Protein AF-A0A9Q3Q793-F1 (afdb_monomer_lite)

Secondary structure (DSSP, 8-state):
-TTTTGGGS--TTSPTT--TT-PPPP--SSPSSPPPP--PPPPP--HHHHHHHHHHHHHHHHTTSS-----GGGTTT--

Foldseek 3Di:
DCVVCVVVDPDVPDQPDPDPPPDDDDDDPDDPPDDDPPDDPPDDDDPVVVVVVVVVVVVCVVSVNDDDDDDPVVVVVVD

Organism: NCBI:txid1389203

Radius of gyration: 19.44 Å; chains: 1; bounding box: 60×31×36 Å

Sequence (79 aa):
MLRKNRPAFSIGEEPLGKIRGHDIELYLDVERPYPPMLRRPPYPESLETREKIEKHINELLDMDFISVRFDYETISKNY

Structure (mmCIF, N/CA/C/O backbone):
data_AF-A0A9Q3Q793-F1
#
_entry.id   AF-A0A9Q3Q793-F1
#
loop_
_atom_site.group_PDB
_atom_site.id
_atom_site.type_symbol
_atom_site.label_atom_id
_atom_site.label_alt_id
_atom_site.label_comp_id
_atom_site.label_asym_id
_atom_site.label_entity_id
_atom_site.label_seq_id
_atom_site.pdbx_PDB_ins_code
_atom_site.Cartn_x
_atom_site.Cartn_y
_atom_site.Cartn_z
_atom_site.occupancy
_atom_site.B_iso_or_equiv
_atom_site.auth_seq_id
_atom_site.auth_comp_id
_atom_site.auth_asym_id
_atom_site.auth_atom_id
_atom_site.pdbx_PDB_model_num
ATOM 1 N N . MET A 1 1 ? 36.864 -3.985 -3.469 1.00 56.00 1 MET A N 1
ATOM 2 C CA . MET A 1 1 ? 35.593 -4.603 -3.909 1.00 56.00 1 MET A CA 1
ATOM 3 C C . MET A 1 1 ? 34.382 -3.705 -3.658 1.00 56.00 1 MET A C 1
ATOM 5 O O . MET A 1 1 ? 33.729 -3.378 -4.636 1.00 56.00 1 MET A O 1
ATOM 9 N N . LEU A 1 2 ? 34.129 -3.208 -2.436 1.00 60.62 2 LEU A N 1
ATOM 10 C CA . LEU A 1 2 ? 32.940 -2.381 -2.124 1.00 60.62 2 LEU A CA 1
ATOM 11 C C . LEU A 1 2 ? 32.731 -1.126 -3.001 1.00 60.62 2 LEU A C 1
ATOM 13 O O . LEU A 1 2 ? 31.614 -0.864 -3.419 1.00 60.62 2 LEU A O 1
ATOM 17 N N . ARG A 1 3 ? 33.784 -0.362 -3.337 1.00 67.38 3 ARG A N 1
ATOM 18 C CA . ARG A 1 3 ? 33.633 0.860 -4.160 1.00 67.38 3 ARG A CA 1
ATOM 19 C C . ARG A 1 3 ? 33.283 0.600 -5.631 1.00 67.38 3 ARG A C 1
ATOM 21 O O . ARG A 1 3 ? 32.655 1.449 -6.246 1.00 67.38 3 ARG A O 1
ATOM 28 N N . LYS A 1 4 ? 33.708 -0.537 -6.197 1.00 76.50 4 LYS A N 1
ATOM 29 C CA . LYS A 1 4 ? 33.493 -0.859 -7.623 1.00 76.50 4 LYS A CA 1
ATOM 30 C C . LYS A 1 4 ? 32.083 -1.384 -7.895 1.00 76.50 4 LYS A C 1
ATOM 32 O O . LYS A 1 4 ? 31.545 -1.117 -8.957 1.00 76.50 4 LYS A O 1
ATOM 37 N N . ASN A 1 5 ? 31.489 -2.068 -6.918 1.00 77.50 5 ASN A N 1
ATOM 38 C CA . ASN A 1 5 ? 30.150 -2.649 -7.025 1.00 77.50 5 ASN A CA 1
ATOM 39 C C . ASN A 1 5 ? 29.121 -1.848 -6.217 1.00 77.50 5 ASN A C 1
ATOM 41 O O . ASN A 1 5 ? 28.121 -2.408 -5.795 1.00 77.50 5 ASN A O 1
ATOM 45 N N . ARG A 1 6 ? 29.370 -0.553 -5.975 1.00 73.19 6 ARG A N 1
ATOM 46 C CA . ARG A 1 6 ? 28.477 0.332 -5.211 1.00 73.19 6 ARG A CA 1
ATOM 47 C C . ARG A 1 6 ? 26.992 0.249 -5.638 1.00 73.19 6 ARG A C 1
ATOM 49 O O . ARG A 1 6 ? 26.187 0.113 -4.725 1.00 73.19 6 ARG A O 1
ATOM 56 N N . PRO A 1 7 ? 26.627 0.220 -6.939 1.00 73.38 7 PRO A N 1
ATOM 57 C CA . PRO A 1 7 ? 25.218 0.113 -7.354 1.00 73.38 7 PRO A CA 1
ATOM 58 C C . PRO A 1 7 ? 24.600 -1.281 -7.138 1.00 73.38 7 PRO A C 1
ATOM 60 O O . PRO A 1 7 ? 23.405 -1.466 -7.310 1.00 73.38 7 PRO A O 1
ATOM 63 N N . ALA A 1 8 ? 25.391 -2.297 -6.775 1.00 75.69 8 ALA A N 1
ATOM 64 C CA . ALA A 1 8 ? 24.868 -3.624 -6.438 1.00 75.69 8 ALA A CA 1
ATOM 65 C C . ALA A 1 8 ? 24.392 -3.722 -4.975 1.00 75.69 8 ALA A C 1
ATOM 67 O O . ALA A 1 8 ? 23.900 -4.769 -4.559 1.00 75.69 8 ALA A O 1
ATOM 68 N N . PHE A 1 9 ? 24.574 -2.665 -4.181 1.00 76.19 9 PHE A N 1
ATOM 69 C CA . PHE A 1 9 ? 24.127 -2.596 -2.794 1.00 76.19 9 PHE A CA 1
ATOM 70 C C . PHE A 1 9 ? 22.937 -1.646 -2.699 1.00 76.19 9 PHE A C 1
ATOM 72 O O . PHE A 1 9 ? 22.952 -0.590 -3.324 1.00 76.19 9 PHE A O 1
ATOM 79 N N . SER A 1 10 ? 21.943 -1.978 -1.870 1.00 70.62 10 SER A N 1
ATOM 80 C CA . SER A 1 10 ? 20.823 -1.080 -1.569 1.00 70.62 10 SER A CA 1
ATOM 81 C C . SER A 1 10 ? 21.295 0.067 -0.666 1.00 70.62 10 SER A C 1
ATOM 83 O O . SER A 1 10 ? 21.054 0.095 0.542 1.00 70.62 10 SER A O 1
ATOM 85 N N . ILE A 1 11 ? 22.058 0.989 -1.238 1.00 68.81 11 ILE A N 1
ATOM 86 C CA . ILE A 1 11 ? 22.412 2.251 -0.602 1.00 68.81 11 ILE A CA 1
ATOM 87 C C . ILE A 1 11 ? 21.194 3.150 -0.808 1.00 68.81 11 ILE A C 1
ATOM 89 O O . ILE A 1 11 ? 20.733 3.287 -1.936 1.00 68.81 11 ILE A O 1
ATOM 93 N N . GLY A 1 12 ? 20.650 3.730 0.266 1.00 60.97 12 GLY A N 1
ATOM 94 C CA . GLY A 1 12 ? 19.375 4.472 0.265 1.00 60.97 12 GLY A CA 1
ATOM 95 C C . GLY A 1 12 ? 19.321 5.749 -0.592 1.00 60.97 12 GLY A C 1
ATOM 96 O O . GLY A 1 12 ? 18.442 6.574 -0.389 1.00 60.97 12 GLY A O 1
ATOM 97 N N . GLU A 1 13 ? 20.275 5.933 -1.504 1.00 63.38 13 GLU A N 1
ATOM 98 C CA . GLU A 1 13 ? 20.350 7.016 -2.488 1.00 63.38 13 GLU A CA 1
ATOM 99 C C . GLU A 1 13 ? 19.657 6.630 -3.813 1.00 63.38 13 GLU A C 1
ATOM 101 O O . GLU A 1 13 ? 19.311 7.512 -4.597 1.00 63.38 13 GLU A O 1
ATOM 106 N N . GLU A 1 14 ? 19.443 5.333 -4.077 1.00 65.38 14 GLU A N 1
ATOM 107 C CA . GLU A 1 14 ? 18.840 4.842 -5.323 1.00 65.38 14 GLU A CA 1
ATOM 108 C C . GLU A 1 14 ? 17.373 4.419 -5.119 1.00 65.38 14 GLU A C 1
ATOM 110 O O . GLU A 1 14 ? 17.062 3.730 -4.142 1.00 65.38 14 GLU A O 1
ATOM 115 N N . PRO A 1 15 ? 16.453 4.787 -6.035 1.00 65.56 15 PRO A N 1
ATOM 116 C CA . PRO A 1 15 ? 15.064 4.360 -5.948 1.00 65.56 15 PRO A CA 1
ATOM 117 C C . PRO A 1 15 ? 14.982 2.842 -6.137 1.00 65.56 15 PRO A C 1
ATOM 119 O O . PRO A 1 15 ? 15.334 2.308 -7.193 1.00 65.56 15 PRO A O 1
ATOM 122 N N . LEU A 1 16 ? 14.509 2.142 -5.105 1.00 65.88 16 LEU A N 1
ATOM 123 C CA . LEU A 1 16 ? 14.251 0.707 -5.170 1.00 65.88 16 LEU A CA 1
ATOM 124 C C . LEU A 1 16 ? 13.231 0.416 -6.289 1.00 65.88 16 LEU A C 1
ATOM 126 O O . LEU A 1 16 ? 12.335 1.205 -6.559 1.00 65.88 16 LEU A O 1
ATOM 130 N N . GLY A 1 17 ? 13.358 -0.726 -6.966 1.00 59.56 17 GLY A N 1
ATOM 131 C CA . GLY A 1 17 ? 12.258 -1.289 -7.761 1.00 59.56 17 GLY A CA 1
ATOM 132 C C . GLY A 1 17 ? 11.947 -0.661 -9.124 1.00 59.56 17 GLY A C 1
ATOM 133 O O . GLY A 1 17 ? 11.083 -1.187 -9.816 1.00 59.56 17 GLY A O 1
ATOM 134 N N . LYS A 1 18 ? 12.667 0.364 -9.603 1.00 62.12 18 LYS A N 1
ATOM 135 C CA . LYS A 1 18 ? 12.450 0.927 -10.960 1.00 62.12 18 LYS A CA 1
ATOM 136 C C . LYS A 1 18 ? 13.076 0.084 -12.089 1.00 62.12 18 LYS A C 1
ATOM 138 O O . LYS A 1 18 ? 13.553 0.623 -13.091 1.00 62.12 18 LYS A O 1
ATOM 143 N N . ILE A 1 19 ? 13.104 -1.242 -11.926 1.00 66.50 19 ILE A N 1
ATOM 144 C CA . ILE A 1 19 ? 13.608 -2.177 -12.938 1.00 66.50 19 ILE A CA 1
ATOM 145 C C . ILE A 1 19 ? 12.509 -2.361 -13.987 1.00 66.50 19 ILE A C 1
ATOM 147 O O . ILE A 1 19 ? 11.489 -2.998 -13.745 1.00 66.50 19 ILE A O 1
ATOM 151 N N . ARG A 1 20 ? 12.711 -1.764 -15.162 1.00 67.44 20 ARG A N 1
ATOM 152 C CA . ARG A 1 20 ? 11.771 -1.859 -16.286 1.00 67.44 20 ARG A CA 1
ATOM 153 C C . ARG A 1 20 ? 11.726 -3.294 -16.825 1.00 67.44 20 ARG A C 1
ATOM 155 O O . ARG A 1 20 ? 12.780 -3.903 -16.988 1.00 67.44 20 ARG A O 1
ATOM 162 N N . GLY A 1 21 ? 10.534 -3.788 -17.165 1.00 72.31 21 GLY A N 1
ATOM 163 C CA . GLY A 1 21 ? 10.347 -5.083 -17.838 1.00 72.31 21 GLY A CA 1
ATOM 164 C C . GLY A 1 21 ? 10.009 -6.271 -16.930 1.00 72.31 21 GLY A C 1
ATOM 165 O O . GLY A 1 21 ? 9.981 -7.396 -17.417 1.00 72.31 21 GLY A O 1
ATOM 166 N N . HIS A 1 22 ? 9.737 -6.036 -15.642 1.00 76.38 22 HIS A N 1
ATOM 167 C CA . HIS A 1 22 ? 9.250 -7.053 -14.695 1.00 76.38 22 HIS A CA 1
ATOM 168 C C . HIS A 1 22 ? 7.776 -6.850 -14.317 1.00 76.38 22 HIS A C 1
ATOM 170 O O . HIS A 1 22 ? 7.361 -7.177 -13.206 1.00 76.38 22 HIS A O 1
ATOM 176 N N . ASP A 1 23 ? 6.989 -6.283 -15.227 1.00 81.88 23 ASP A N 1
ATOM 177 C CA . ASP A 1 23 ? 5.557 -6.113 -15.020 1.00 81.88 23 ASP A CA 1
ATOM 178 C C . ASP A 1 23 ? 4.871 -7.486 -14.952 1.00 81.88 23 ASP A C 1
ATOM 180 O O . ASP A 1 23 ? 5.166 -8.387 -15.741 1.00 81.88 23 ASP A O 1
ATOM 184 N N . ILE A 1 24 ? 3.977 -7.659 -13.977 1.00 84.12 24 ILE A N 1
ATOM 185 C CA . ILE A 1 24 ? 3.245 -8.911 -13.768 1.00 84.12 24 ILE A CA 1
ATOM 186 C C . ILE A 1 24 ? 1.846 -8.758 -14.353 1.00 84.12 24 ILE A C 1
ATOM 188 O O . ILE A 1 24 ? 1.088 -7.873 -13.953 1.00 84.12 24 ILE A O 1
ATOM 192 N N . GLU A 1 25 ? 1.481 -9.668 -15.250 1.00 87.12 25 GLU A N 1
ATOM 193 C CA . GLU A 1 25 ? 0.106 -9.815 -15.712 1.00 87.12 25 GLU A CA 1
ATOM 194 C C . GLU A 1 25 ? -0.641 -10.787 -14.795 1.00 87.12 25 GLU A C 1
ATOM 196 O O . GLU A 1 25 ? -0.280 -11.957 -14.666 1.00 87.12 25 GLU A O 1
ATOM 201 N N . LEU A 1 26 ? -1.684 -10.288 -14.131 1.00 85.00 26 LEU A N 1
ATOM 202 C CA . LEU A 1 26 ? -2.553 -11.086 -13.273 1.00 85.00 26 LEU A CA 1
ATOM 203 C C . LEU A 1 26 ? -3.870 -11.356 -14.000 1.00 85.00 26 LEU A C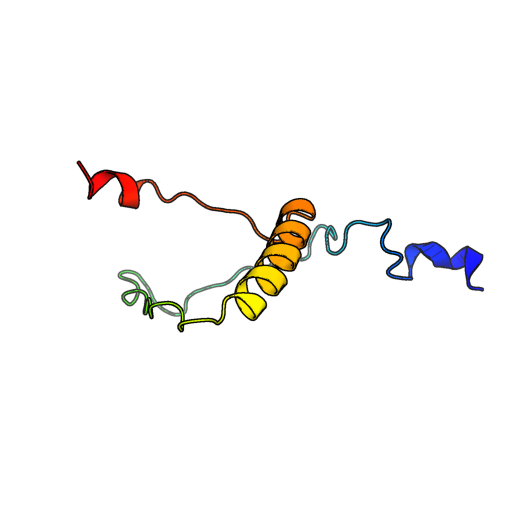 1
ATOM 205 O O . LEU A 1 26 ? -4.603 -10.425 -14.335 1.00 85.00 26 LEU A O 1
ATOM 209 N N . TYR A 1 27 ? -4.175 -12.635 -14.201 1.00 87.75 27 TYR A N 1
ATOM 210 C CA . TYR A 1 27 ? -5.412 -13.101 -14.819 1.00 87.75 27 TYR A CA 1
ATOM 211 C C . TYR A 1 27 ? -6.343 -13.678 -13.751 1.00 87.75 27 TYR A C 1
ATOM 213 O O . TYR A 1 27 ? -5.897 -14.345 -12.820 1.00 87.75 27 TYR A O 1
ATOM 221 N N . LEU A 1 28 ? -7.640 -13.396 -13.873 1.00 83.69 28 LEU A N 1
ATOM 222 C CA . LEU A 1 28 ? -8.662 -14.023 -13.041 1.00 83.69 28 LEU A CA 1
ATOM 223 C C . LEU A 1 28 ? -9.159 -15.288 -13.738 1.00 83.69 28 LEU A C 1
ATOM 225 O O . LEU A 1 28 ? -9.518 -15.234 -14.911 1.00 83.69 28 LEU A O 1
ATOM 229 N N . ASP A 1 29 ? -9.283 -16.382 -12.990 1.00 87.19 29 ASP A N 1
ATOM 230 C CA . ASP A 1 29 ? -9.840 -17.651 -13.487 1.00 87.19 29 ASP A CA 1
ATOM 231 C C . ASP A 1 29 ? -11.372 -17.613 -13.674 1.00 87.19 29 ASP A C 1
ATOM 233 O O . ASP A 1 29 ? -12.009 -18.636 -13.921 1.00 87.19 29 ASP A O 1
ATOM 237 N N . VAL A 1 30 ? -11.990 -16.440 -13.508 1.00 84.50 30 VAL A N 1
ATOM 238 C CA . VAL A 1 30 ? -13.440 -16.242 -13.560 1.00 84.50 30 VAL A CA 1
ATOM 239 C C . VAL A 1 30 ? -13.810 -15.141 -14.544 1.00 84.50 30 VAL A C 1
ATOM 241 O O . VAL A 1 30 ? -13.172 -14.087 -14.613 1.00 84.50 30 VAL A O 1
ATOM 244 N N . GLU A 1 31 ? -14.897 -15.369 -15.273 1.00 84.38 31 GLU A N 1
ATOM 245 C CA . GLU A 1 31 ? -15.503 -14.379 -16.160 1.00 84.38 31 GLU A CA 1
ATOM 246 C C . GLU A 1 31 ? -16.458 -13.452 -15.390 1.00 84.38 31 GLU A C 1
ATOM 248 O O . GLU A 1 31 ? -16.873 -13.736 -14.263 1.00 84.38 31 GLU A O 1
ATOM 253 N N . ARG A 1 32 ? -16.806 -12.301 -15.982 1.00 77.88 32 ARG A N 1
ATOM 254 C CA . ARG A 1 32 ? -17.772 -11.371 -15.374 1.00 77.88 32 ARG A CA 1
ATOM 255 C C . ARG A 1 32 ? -19.161 -12.031 -15.250 1.00 77.88 32 ARG A C 1
ATOM 257 O O . ARG A 1 32 ? -19.573 -12.712 -16.184 1.00 77.88 32 ARG A O 1
ATOM 264 N N . PRO A 1 33 ? -19.934 -11.748 -14.182 1.00 82.62 33 PRO A N 1
ATOM 265 C CA . PRO A 1 33 ? -19.652 -10.780 -13.121 1.00 82.62 33 PRO A CA 1
ATOM 266 C C . PRO A 1 33 ? -18.658 -11.322 -12.088 1.00 82.62 33 PRO A C 1
ATOM 268 O O . PRO A 1 33 ? -18.797 -12.435 -11.591 1.00 82.62 33 PRO A O 1
ATOM 271 N N . TYR A 1 34 ? -17.661 -10.503 -11.744 1.00 77.56 34 TYR A N 1
ATOM 272 C CA . TYR A 1 34 ? -16.672 -10.874 -10.736 1.00 77.56 34 TYR A CA 1
ATOM 273 C C . TYR A 1 34 ? -17.336 -11.065 -9.365 1.00 77.56 34 TYR A C 1
ATOM 275 O O . TYR A 1 34 ? -18.315 -10.370 -9.065 1.00 77.56 34 TYR A O 1
ATOM 283 N N . PRO A 1 35 ? -16.798 -11.953 -8.506 1.00 77.69 35 PRO A N 1
ATOM 284 C CA . PRO A 1 35 ? -17.254 -12.067 -7.131 1.00 77.69 35 PRO A CA 1
ATOM 285 C C . PRO A 1 35 ? -17.268 -10.689 -6.455 1.00 77.69 35 PRO A C 1
ATOM 287 O O . PRO A 1 35 ? -16.345 -9.895 -6.676 1.00 77.69 35 PRO A O 1
ATOM 290 N N . PRO A 1 36 ? -18.284 -10.380 -5.631 1.00 74.19 36 PRO A N 1
ATOM 291 C CA . PRO A 1 36 ? -18.300 -9.131 -4.888 1.00 74.19 36 PRO A CA 1
ATOM 292 C C . PRO A 1 36 ? -17.016 -9.031 -4.065 1.00 74.19 36 PRO A C 1
ATOM 294 O O . PRO A 1 36 ? -16.647 -9.974 -3.360 1.00 74.19 36 PRO A O 1
ATOM 297 N N . MET A 1 37 ? -16.322 -7.894 -4.170 1.00 71.31 37 MET A N 1
ATOM 298 C CA . MET A 1 37 ? -15.105 -7.662 -3.399 1.00 71.31 37 MET A CA 1
ATOM 299 C C . MET A 1 37 ? -15.410 -7.887 -1.919 1.00 71.31 37 MET A C 1
ATOM 301 O O . MET A 1 37 ? -16.248 -7.193 -1.340 1.00 71.31 37 MET A O 1
ATOM 305 N N . LEU A 1 38 ? -14.700 -8.824 -1.293 1.00 67.12 38 LEU A N 1
ATOM 306 C CA . LEU A 1 38 ? -14.740 -9.020 0.152 1.00 67.12 38 LEU A CA 1
ATOM 307 C C . LEU A 1 38 ? -14.008 -7.852 0.829 1.00 67.12 38 LEU A C 1
ATOM 309 O O . LEU A 1 38 ? -12.892 -8.000 1.320 1.00 67.12 38 LEU A O 1
ATOM 313 N N . ARG A 1 39 ? -14.618 -6.662 0.835 1.00 72.06 39 ARG A N 1
ATOM 314 C CA . ARG A 1 39 ? -14.114 -5.523 1.604 1.00 72.06 39 ARG A CA 1
ATOM 315 C C . ARG A 1 39 ? -14.427 -5.779 3.069 1.00 72.06 39 ARG A C 1
ATOM 317 O O . ARG A 1 39 ? -15.538 -5.542 3.535 1.00 72.06 39 ARG A O 1
ATOM 324 N N . ARG A 1 40 ? -13.442 -6.296 3.795 1.00 78.94 40 ARG A N 1
ATOM 325 C CA . ARG A 1 40 ? -13.466 -6.258 5.257 1.00 78.94 40 ARG A CA 1
ATOM 326 C C . ARG A 1 40 ? -13.069 -4.847 5.695 1.00 78.94 40 ARG A C 1
ATOM 328 O O . ARG A 1 40 ? -12.169 -4.280 5.072 1.00 78.94 40 ARG A O 1
ATOM 335 N N . PRO A 1 41 ? -13.720 -4.265 6.719 1.00 78.75 41 PRO A N 1
ATOM 336 C CA . PRO A 1 41 ? -13.209 -3.033 7.297 1.00 78.75 41 PRO A CA 1
ATOM 337 C C . PRO A 1 41 ? -11.774 -3.276 7.790 1.00 78.75 41 PRO A C 1
ATOM 339 O O . PRO A 1 41 ? -11.471 -4.392 8.233 1.00 78.75 41 PRO A O 1
ATOM 342 N N . PRO A 1 42 ? -10.884 -2.273 7.699 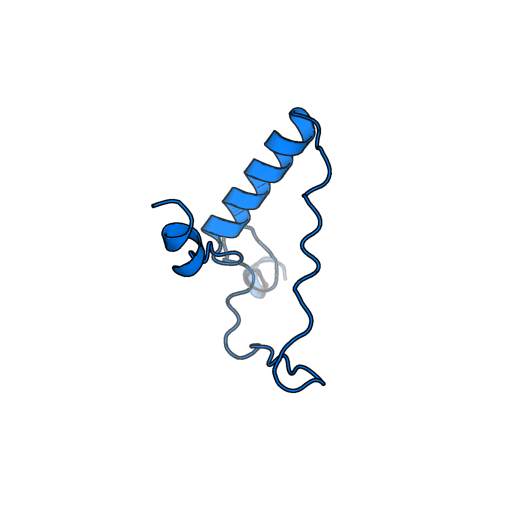1.00 83.12 42 PRO A N 1
ATOM 343 C CA . PRO A 1 42 ? -9.568 -2.379 8.307 1.00 83.12 42 PRO A CA 1
ATOM 344 C C . PRO A 1 42 ? -9.730 -2.667 9.802 1.00 83.12 42 PRO A C 1
ATOM 346 O O . PRO A 1 42 ? -10.654 -2.172 10.454 1.00 83.12 42 PRO A O 1
ATOM 349 N N . TYR A 1 43 ? -8.857 -3.518 10.331 1.00 85.81 43 TYR A N 1
ATOM 350 C CA . TYR A 1 43 ? -8.859 -3.827 11.753 1.00 85.81 43 TYR A CA 1
ATOM 351 C C . TYR A 1 43 ? -8.482 -2.564 12.548 1.00 85.81 43 TYR A C 1
ATOM 353 O O . TYR A 1 43 ? -7.607 -1.826 12.095 1.00 85.81 43 TYR A O 1
ATOM 361 N N . PRO A 1 44 ? -9.113 -2.284 13.704 1.00 87.69 44 PRO A N 1
ATOM 362 C CA . PRO A 1 44 ? -8.762 -1.116 14.500 1.00 87.69 44 PRO A CA 1
ATOM 363 C C . PRO A 1 44 ? -7.307 -1.194 14.971 1.00 87.69 44 PRO A C 1
ATOM 365 O O . PRO A 1 44 ? -6.851 -2.205 15.502 1.00 87.69 44 PRO A O 1
ATOM 368 N N . GLU A 1 45 ? -6.592 -0.092 14.806 1.00 89.56 45 GLU A N 1
ATOM 369 C CA . GLU A 1 45 ? -5.175 0.045 15.130 1.00 89.56 45 GLU A CA 1
ATOM 370 C C . GLU A 1 45 ? -4.963 1.056 16.263 1.00 89.56 45 GLU A C 1
ATOM 372 O O . GLU A 1 45 ? -5.766 1.968 16.472 1.00 89.56 45 GLU A O 1
ATOM 377 N N . SER A 1 46 ? -3.878 0.886 17.024 1.00 92.69 46 SER A N 1
ATOM 378 C CA . SER A 1 46 ? -3.491 1.863 18.047 1.00 92.69 46 SER A CA 1
ATOM 379 C C . SER A 1 46 ? -2.905 3.127 17.407 1.00 92.69 46 SER A C 1
ATOM 381 O O . SER A 1 46 ? -2.346 3.065 16.311 1.00 92.69 46 SER A O 1
ATOM 383 N N . LEU A 1 47 ? -2.972 4.264 18.110 1.00 92.56 47 LEU A N 1
ATOM 384 C CA . LEU A 1 47 ? -2.417 5.538 17.628 1.00 92.56 47 LEU A CA 1
ATOM 385 C C . LEU A 1 47 ? -0.918 5.438 17.315 1.00 92.56 47 LEU A C 1
ATOM 387 O O . LEU A 1 47 ? -0.488 5.832 16.238 1.00 92.56 47 LEU A O 1
ATOM 391 N N . GLU A 1 48 ? -0.141 4.819 18.206 1.00 93.56 48 GLU A N 1
ATOM 392 C CA . GLU A 1 48 ? 1.298 4.618 17.999 1.00 93.56 48 GLU A CA 1
ATOM 393 C C . GLU A 1 48 ? 1.584 3.759 16.757 1.00 93.56 48 GLU A C 1
ATOM 395 O O . GLU A 1 48 ? 2.521 4.011 15.998 1.00 93.56 48 GLU A O 1
ATOM 400 N N . THR A 1 49 ? 0.769 2.722 16.537 1.00 93.75 49 THR A N 1
ATOM 401 C CA . THR A 1 49 ? 0.899 1.862 15.355 1.00 93.75 49 THR A CA 1
ATOM 402 C C . THR A 1 49 ? 0.587 2.641 14.084 1.00 93.75 49 THR A C 1
ATOM 404 O O . THR A 1 49 ? 1.340 2.548 13.116 1.00 93.75 49 THR A O 1
ATOM 407 N N . ARG A 1 50 ? -0.474 3.449 14.108 1.00 92.44 50 ARG A N 1
ATOM 408 C CA . ARG A 1 50 ? -0.877 4.286 12.982 1.00 92.44 50 ARG A CA 1
ATOM 409 C C . ARG A 1 50 ? 0.219 5.266 12.577 1.00 92.44 50 ARG A C 1
ATOM 411 O O . ARG A 1 50 ? 0.571 5.301 11.407 1.00 92.44 50 ARG A O 1
ATOM 418 N N . GLU A 1 51 ? 0.805 5.997 13.523 1.00 94.31 51 GLU A N 1
ATOM 419 C CA . GLU A 1 51 ? 1.874 6.971 13.242 1.00 94.31 51 GLU A CA 1
ATOM 420 C C . GLU A 1 51 ? 3.103 6.317 12.587 1.00 94.31 51 GLU A C 1
ATOM 422 O O . GLU A 1 51 ? 3.680 6.845 11.633 1.00 94.31 51 GLU A O 1
ATOM 427 N N . LYS A 1 52 ? 3.496 5.128 13.066 1.00 93.81 52 LYS A N 1
ATOM 428 C CA . LYS A 1 52 ? 4.612 4.362 12.489 1.00 93.81 52 LYS A CA 1
ATOM 429 C C . LYS A 1 52 ? 4.307 3.889 11.070 1.00 93.81 52 LYS A C 1
ATOM 431 O O . LYS A 1 52 ? 5.165 4.006 10.195 1.00 93.81 52 LYS A O 1
ATOM 436 N N . ILE A 1 53 ? 3.100 3.368 10.850 1.00 92.62 53 ILE A N 1
ATOM 437 C CA . ILE A 1 53 ? 2.647 2.910 9.534 1.00 92.62 53 ILE A CA 1
ATOM 438 C C . ILE A 1 53 ? 2.565 4.089 8.562 1.00 92.62 53 ILE A C 1
ATOM 440 O O . ILE A 1 53 ? 3.057 3.983 7.445 1.00 92.62 53 ILE A O 1
ATOM 444 N N . GLU A 1 54 ? 2.015 5.223 8.990 1.00 92.94 54 GLU A N 1
ATOM 445 C CA . GLU A 1 54 ? 1.858 6.425 8.169 1.00 92.94 54 GLU A CA 1
ATOM 446 C C . GLU A 1 54 ? 3.203 6.943 7.655 1.00 92.94 54 GLU A C 1
ATOM 448 O O . GLU A 1 54 ? 3.337 7.242 6.469 1.00 92.94 54 GLU A O 1
ATOM 453 N N . LYS A 1 55 ? 4.240 6.941 8.502 1.00 93.31 55 LYS A N 1
ATOM 454 C CA . LYS A 1 55 ? 5.605 7.258 8.065 1.00 93.31 55 LYS A CA 1
ATOM 455 C C . LYS A 1 55 ? 6.061 6.362 6.906 1.00 93.31 55 LYS A C 1
ATOM 457 O O . LYS A 1 55 ? 6.593 6.867 5.925 1.00 93.31 55 LYS A O 1
ATOM 462 N N . HIS A 1 56 ? 5.857 5.050 7.017 1.00 91.06 56 HIS A N 1
ATOM 463 C CA . HIS A 1 56 ? 6.305 4.095 5.994 1.00 91.06 56 HIS A CA 1
ATOM 464 C C . HIS A 1 56 ? 5.449 4.180 4.728 1.00 91.06 56 HIS A C 1
ATOM 466 O O . HIS A 1 56 ? 5.963 4.027 3.626 1.00 91.06 56 HIS A O 1
ATOM 472 N N . ILE A 1 57 ? 4.151 4.462 4.863 1.00 91.31 57 ILE A N 1
ATOM 473 C CA . ILE A 1 57 ? 3.275 4.722 3.718 1.00 91.31 57 ILE A CA 1
ATOM 474 C C . ILE A 1 57 ? 3.794 5.924 2.927 1.00 91.31 57 ILE A C 1
ATOM 476 O O . ILE A 1 57 ? 3.919 5.820 1.712 1.00 91.31 57 ILE A O 1
ATOM 480 N N . ASN A 1 58 ? 4.147 7.023 3.599 1.00 90.25 58 ASN A N 1
ATOM 481 C CA . ASN A 1 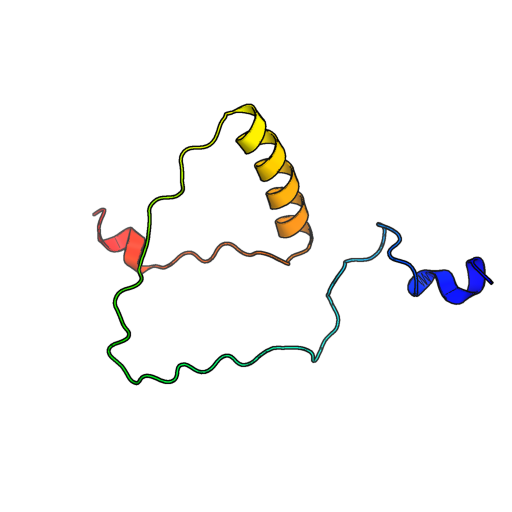58 ? 4.686 8.210 2.932 1.00 90.25 58 ASN A CA 1
ATOM 482 C C . ASN A 1 58 ? 5.997 7.907 2.192 1.00 90.25 58 ASN A C 1
ATOM 484 O O . ASN A 1 58 ? 6.134 8.278 1.031 1.00 90.25 58 ASN A O 1
ATOM 488 N N . GLU A 1 59 ? 6.910 7.147 2.805 1.00 88.44 59 GLU A N 1
ATOM 489 C CA . GLU A 1 59 ? 8.142 6.697 2.139 1.00 88.44 59 GLU A CA 1
ATOM 490 C C . GLU A 1 59 ? 7.842 5.880 0.865 1.00 88.44 59 GLU A C 1
ATOM 492 O O . GLU A 1 59 ? 8.505 6.055 -0.154 1.00 88.44 59 GLU A O 1
ATOM 497 N N . LEU A 1 60 ? 6.821 5.015 0.885 1.00 87.00 60 LEU A N 1
ATOM 498 C CA . LEU A 1 60 ? 6.426 4.214 -0.282 1.00 87.00 60 LEU A CA 1
ATOM 499 C C . LEU A 1 60 ? 5.718 5.029 -1.374 1.00 87.00 60 LEU A C 1
ATOM 501 O O . LEU A 1 60 ? 5.846 4.686 -2.552 1.00 87.00 60 LEU A O 1
ATOM 505 N N . LEU A 1 61 ? 4.979 6.078 -0.999 1.00 86.69 61 LEU A N 1
ATOM 506 C CA . LEU A 1 61 ? 4.384 7.027 -1.944 1.00 86.69 61 LEU A CA 1
ATOM 507 C C . LEU A 1 61 ? 5.478 7.819 -2.666 1.00 86.69 61 LEU A C 1
ATOM 509 O O . LEU A 1 61 ? 5.450 7.906 -3.889 1.00 86.69 61 LEU A O 1
ATOM 513 N N . ASP A 1 62 ? 6.472 8.323 -1.930 1.00 85.19 62 ASP A N 1
ATOM 514 C CA . ASP A 1 62 ? 7.599 9.079 -2.495 1.00 85.19 62 ASP A CA 1
ATOM 515 C C . ASP A 1 62 ? 8.447 8.233 -3.463 1.00 85.19 62 ASP A C 1
ATOM 517 O O . ASP A 1 62 ? 9.061 8.758 -4.394 1.00 85.19 62 ASP A O 1
ATOM 521 N N . MET A 1 63 ? 8.479 6.911 -3.262 1.00 81.62 63 MET A N 1
ATOM 522 C CA . MET A 1 63 ? 9.162 5.962 -4.145 1.00 81.62 63 MET A CA 1
ATOM 523 C C . MET A 1 63 ? 8.303 5.476 -5.329 1.00 81.62 63 MET A C 1
ATOM 525 O O . MET A 1 63 ? 8.760 4.610 -6.076 1.00 81.62 63 MET A O 1
ATOM 529 N N . ASP A 1 64 ? 7.079 5.986 -5.510 1.00 80.44 64 ASP A N 1
ATO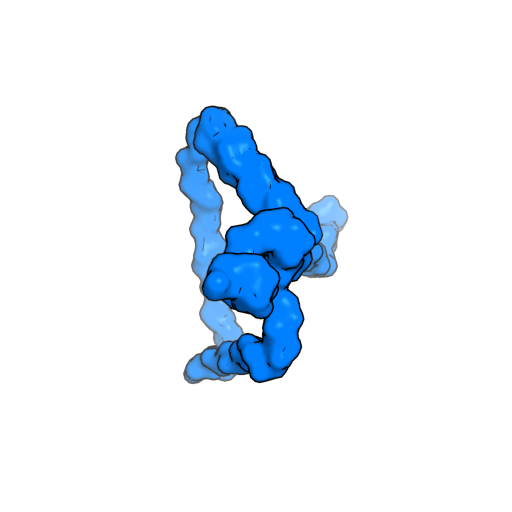M 530 C CA . ASP A 1 64 ? 6.111 5.550 -6.533 1.00 80.44 64 ASP A CA 1
ATOM 531 C C . ASP A 1 64 ? 5.741 4.045 -6.463 1.00 80.44 64 ASP A C 1
ATOM 533 O O . ASP A 1 64 ? 5.256 3.467 -7.439 1.00 80.44 64 ASP A O 1
ATOM 537 N N . PHE A 1 65 ? 5.942 3.379 -5.318 1.00 82.00 65 PHE A N 1
ATOM 538 C CA . PHE A 1 65 ? 5.564 1.964 -5.149 1.00 82.00 65 PHE A CA 1
ATOM 539 C C . PHE A 1 65 ? 4.063 1.785 -4.950 1.00 82.00 65 PHE A C 1
ATOM 541 O O . PHE A 1 65 ? 3.478 0.796 -5.394 1.00 82.00 65 PHE A O 1
ATOM 548 N N . ILE A 1 66 ? 3.443 2.723 -4.237 1.00 86.75 66 ILE A N 1
ATOM 549 C CA . ILE A 1 66 ? 2.006 2.749 -3.987 1.00 86.75 66 ILE A CA 1
ATOM 550 C C . ILE A 1 66 ? 1.468 4.040 -4.594 1.00 86.75 66 ILE A C 1
ATOM 552 O O . ILE A 1 66 ? 2.091 5.091 -4.503 1.00 86.75 66 ILE A O 1
ATOM 556 N N . SER A 1 67 ? 0.294 3.965 -5.216 1.00 83.94 67 SER A N 1
ATOM 557 C CA . SER A 1 67 ? -0.416 5.135 -5.727 1.00 83.94 67 SER A CA 1
ATOM 558 C C . SER A 1 67 ? -1.864 5.106 -5.263 1.00 83.94 67 SER A C 1
ATOM 560 O O . SER A 1 67 ? -2.48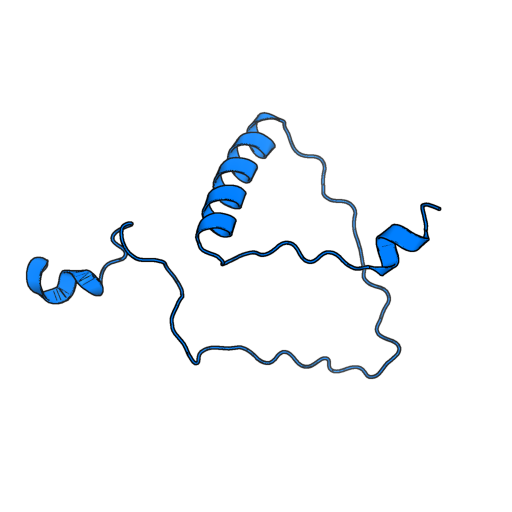4 4.047 -5.140 1.00 83.94 67 SER A O 1
ATOM 562 N N . VAL A 1 68 ? -2.415 6.287 -4.996 1.00 82.62 68 VAL A N 1
ATOM 563 C CA . VAL A 1 68 ? -3.832 6.429 -4.669 1.00 82.62 68 VAL A CA 1
ATOM 564 C C . VAL A 1 68 ? -4.612 6.473 -5.978 1.00 82.62 68 VAL A C 1
ATOM 566 O O . VAL A 1 68 ? -4.499 7.426 -6.747 1.00 82.62 68 VAL A O 1
ATOM 569 N N . ARG A 1 69 ? -5.416 5.439 -6.241 1.00 77.88 69 ARG A N 1
ATOM 570 C CA . ARG A 1 69 ? -6.433 5.489 -7.297 1.00 77.88 69 ARG A CA 1
ATOM 571 C C . ARG A 1 69 ? -7.729 6.045 -6.726 1.00 77.88 69 ARG A C 1
ATOM 573 O O . ARG A 1 69 ? -8.248 5.534 -5.738 1.00 77.88 69 ARG A O 1
ATOM 580 N N . PHE A 1 70 ? -8.253 7.081 -7.371 1.00 60.12 70 PHE A N 1
ATOM 581 C CA . PHE A 1 70 ? -9.582 7.605 -7.087 1.00 60.12 70 PHE A CA 1
ATOM 582 C C . PHE A 1 70 ? -10.579 6.967 -8.055 1.00 60.12 70 PHE A C 1
ATOM 584 O O . PHE A 1 70 ? -10.555 7.249 -9.252 1.00 60.12 70 PHE A O 1
ATOM 591 N N . ASP A 1 71 ? -11.456 6.109 -7.539 1.00 58.62 71 ASP A N 1
ATOM 592 C CA . ASP A 1 71 ? -12.544 5.536 -8.329 1.00 58.62 71 ASP A CA 1
ATOM 593 C C . ASP A 1 71 ? -13.711 6.535 -8.395 1.00 58.62 71 ASP A C 1
ATOM 595 O O . ASP A 1 71 ? -14.330 6.854 -7.372 1.00 58.62 71 ASP A O 1
ATOM 599 N N . TYR A 1 72 ? -14.043 7.002 -9.604 1.00 50.12 72 TYR A N 1
ATOM 600 C CA . TYR A 1 72 ? -15.127 7.964 -9.869 1.00 50.12 72 TYR A CA 1
ATOM 601 C C . TYR A 1 72 ? -16.505 7.516 -9.342 1.00 50.12 72 TYR A C 1
ATOM 603 O O . TYR A 1 72 ? -17.355 8.353 -9.037 1.00 50.12 72 TYR A O 1
ATOM 611 N N . GLU A 1 73 ? -16.733 6.211 -9.173 1.00 52.78 73 GLU A N 1
ATOM 612 C CA . GLU A 1 73 ? -18.010 5.668 -8.689 1.00 52.78 73 GLU A CA 1
ATOM 613 C C . GLU A 1 73 ? -18.319 6.052 -7.232 1.00 52.78 73 GLU A C 1
ATOM 615 O O . GLU A 1 73 ? -19.488 6.191 -6.864 1.00 52.78 73 GLU A O 1
ATOM 620 N N . THR A 1 74 ? -17.294 6.299 -6.409 1.00 49.34 74 THR A N 1
ATOM 621 C CA . THR A 1 74 ? -17.467 6.621 -4.979 1.00 49.34 74 THR A CA 1
ATOM 622 C C . THR A 1 74 ? -18.050 8.024 -4.764 1.00 49.34 74 THR A C 1
ATOM 624 O O . THR A 1 74 ? -18.720 8.271 -3.764 1.00 49.34 74 THR A O 1
ATOM 627 N N . ILE A 1 75 ? -17.846 8.938 -5.719 1.00 48.00 75 ILE A N 1
ATOM 628 C CA . ILE A 1 75 ? -18.334 10.324 -5.643 1.00 48.00 75 ILE A CA 1
ATOM 629 C C . ILE A 1 75 ? -19.847 10.384 -5.918 1.00 48.00 75 ILE A C 1
ATOM 631 O O . ILE A 1 75 ? -20.556 11.173 -5.302 1.00 48.00 75 ILE A O 1
ATOM 635 N N . SER A 1 76 ? -20.366 9.496 -6.775 1.00 48.12 76 SER A N 1
ATOM 636 C CA . SER A 1 76 ? -21.776 9.502 -7.205 1.00 48.12 76 SER A CA 1
ATOM 637 C C . SER A 1 76 ? -22.790 9.033 -6.152 1.00 48.12 76 SER 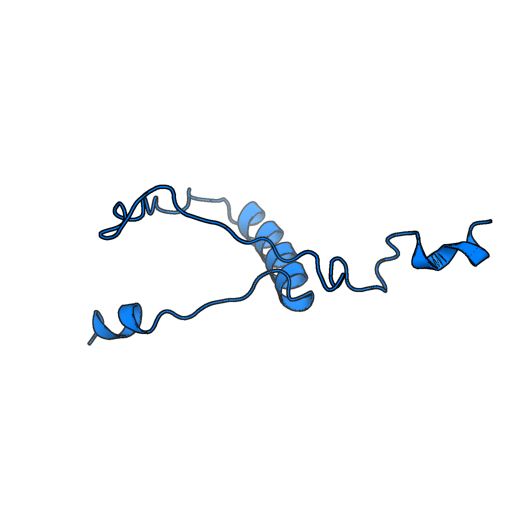A C 1
ATOM 639 O O . SER A 1 76 ? -23.980 9.257 -6.323 1.00 48.12 76 SER A O 1
ATOM 641 N N . LYS A 1 77 ? -22.345 8.383 -5.068 1.00 43.69 77 LYS A N 1
ATOM 642 C CA . LYS A 1 77 ? -23.230 7.907 -3.985 1.00 43.69 77 LYS A CA 1
ATOM 643 C C . LYS A 1 77 ? -23.393 8.899 -2.831 1.00 43.69 77 LYS A C 1
ATOM 645 O O . LYS A 1 77 ? -24.141 8.609 -1.904 1.00 43.69 77 LYS A O 1
ATOM 650 N N . ASN A 1 78 ? -22.693 10.032 -2.879 1.00 44.72 78 ASN A N 1
ATOM 651 C CA . ASN A 1 78 ? -22.734 11.072 -1.846 1.00 44.72 78 ASN A CA 1
ATOM 652 C C . ASN A 1 78 ? -23.387 12.384 -2.327 1.00 44.72 78 ASN A C 1
ATOM 654 O O . ASN A 1 78 ? -23.284 13.391 -1.627 1.00 44.72 78 ASN A O 1
ATOM 658 N N . TYR A 1 79 ? -24.052 12.370 -3.488 1.00 41.00 79 TYR A N 1
ATOM 659 C CA . TYR A 1 79 ? -24.866 13.470 -4.013 1.00 41.00 79 TYR A CA 1
ATOM 660 C C . TYR A 1 79 ? -26.252 12.973 -4.412 1.00 41.00 79 TYR A C 1
ATOM 662 O O . TYR A 1 79 ? -26.331 11.850 -4.959 1.00 41.00 79 TYR A O 1
#

pLDDT: mean 75.89, std 13.91, range [41.0, 94.31]